Protein AF-A0A2S2N3R1-F1 (afdb_monomer_lite)

Radius of gyration: 20.18 Å; chains: 1; bounding box: 61×30×58 Å

Secondary structure (DSSP, 8-state):
----------------PPPP----STT-SS---HHHHHHHHHHTT--PPPHHHHHHHHHTT---SS-EE-TTSEEEEEESS--GGG-GGGTT--EEEEEEE--TT-

Organism: NCBI:txid1833763

Sequence (106 aa):
VQHGIEDGHAILRLRVKGVVFHYREGSTRYAYTFPEAQEACARIGASIATPEQLYAAYLGGYEQCDAGWIADQTVRYPIQTPREACYGDMNGVPGVRNYGVVDPGD

InterPro domains:
  IPR000538 Link domain [PF00193] (19-103)
  IPR000538 Link domain [PR01265] (29-41)
  IPR000538 Link domain [PR01265] (57-70)
  IPR000538 Link domain [PR01265] (75-86)
  IPR000538 Link domain [PS01241] (41-86)
  IPR000538 Link domain [PS50963] (19-106)
  IPR000538 Link domain [SM00445] (17-106)
  IPR016186 C-type lectin-like/link domain superfamily [G3DSA:3.10.100.10] (19-105)
  IPR016187 C-type lectin fold [SSF56436] (13-98)
  IPR050691 Hyaluronan-binding Proteoglycan [PTHR22804] (1-105)

pLDDT: mean 91.96, std 10.55, range [51.38, 9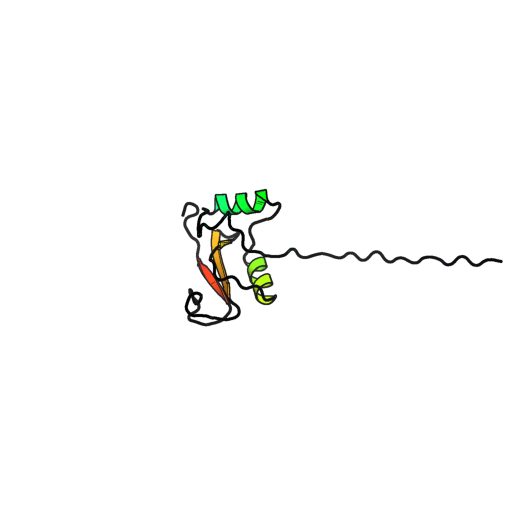8.56]

Structure (mmCIF, N/CA/C/O backbone):
data_AF-A0A2S2N3R1-F1
#
_entry.id   AF-A0A2S2N3R1-F1
#
loop_
_atom_site.group_PDB
_atom_site.id
_atom_site.type_symbol
_atom_site.label_atom_id
_atom_site.label_alt_id
_atom_site.label_comp_id
_atom_site.label_asym_id
_atom_site.label_entity_id
_atom_site.label_seq_id
_atom_site.pdbx_PDB_ins_code
_atom_site.Cartn_x
_atom_site.Cartn_y
_atom_site.Cartn_z
_atom_site.occupancy
_atom_site.B_iso_or_equiv
_atom_site.auth_seq_id
_atom_site.auth_comp_id
_atom_site.auth_asym_id
_atom_site.auth_atom_id
_atom_site.pdbx_PDB_model_num
ATOM 1 N N . VAL A 1 1 ? -51.557 -1.831 43.190 1.00 51.38 1 VAL A N 1
ATOM 2 C CA . VAL A 1 1 ? -50.138 -1.407 43.197 1.00 51.38 1 VAL A CA 1
ATOM 3 C C . VAL A 1 1 ? -49.503 -2.000 41.955 1.00 51.38 1 VAL A C 1
ATOM 5 O O . VAL A 1 1 ? -49.450 -3.217 41.869 1.00 51.38 1 VAL A O 1
ATOM 8 N N . GLN A 1 2 ? -49.148 -1.189 40.960 1.00 51.72 2 GLN A N 1
ATOM 9 C CA . GLN A 1 2 ? -48.535 -1.676 39.722 1.00 51.72 2 GLN A CA 1
ATOM 10 C C . GLN A 1 2 ? -47.070 -1.240 39.754 1.00 51.72 2 GLN A C 1
ATOM 12 O O . GLN A 1 2 ? -46.779 -0.050 39.702 1.00 51.72 2 GLN A O 1
ATOM 17 N N . HIS A 1 3 ? -46.170 -2.196 39.984 1.00 57.75 3 HIS A N 1
ATOM 18 C CA . HIS A 1 3 ? -44.728 -1.965 39.936 1.00 57.75 3 HIS A CA 1
ATOM 19 C C . HIS A 1 3 ? -44.335 -1.798 38.465 1.00 57.75 3 HIS A C 1
ATOM 21 O O . HIS A 1 3 ? -44.523 -2.719 37.671 1.00 57.75 3 HIS A O 1
ATOM 27 N N . GLY A 1 4 ? -43.877 -0.597 38.108 1.00 58.94 4 GLY A N 1
ATOM 28 C CA . GLY A 1 4 ? -43.356 -0.291 36.781 1.00 58.94 4 GLY A CA 1
ATOM 29 C C . GLY A 1 4 ? -42.065 -1.062 36.533 1.00 58.94 4 GLY A C 1
ATOM 30 O O . GLY A 1 4 ? -41.201 -1.123 37.403 1.00 58.94 4 GLY A O 1
ATOM 31 N N . ILE A 1 5 ? -41.965 -1.684 35.364 1.00 67.75 5 ILE A N 1
ATOM 32 C CA . ILE A 1 5 ? -40.738 -2.318 34.889 1.00 67.75 5 ILE A CA 1
ATOM 33 C C . ILE A 1 5 ? -39.817 -1.173 34.450 1.00 67.75 5 ILE A C 1
ATOM 35 O O . ILE A 1 5 ? -40.170 -0.417 33.549 1.00 67.75 5 ILE A O 1
ATOM 39 N N . GLU A 1 6 ? -38.687 -0.985 35.131 1.00 69.44 6 GLU A N 1
ATOM 40 C CA . GLU A 1 6 ? -37.655 -0.037 34.701 1.00 69.44 6 GLU A CA 1
ATOM 41 C C . GLU A 1 6 ? -36.869 -0.645 33.534 1.00 69.44 6 GLU A C 1
ATOM 43 O O . GLU A 1 6 ? -36.118 -1.608 33.704 1.00 69.44 6 GLU A O 1
ATOM 48 N N . ASP A 1 7 ? -37.036 -0.073 32.342 1.00 68.88 7 ASP A N 1
ATOM 49 C CA . ASP A 1 7 ? -36.266 -0.428 31.150 1.00 68.88 7 ASP A CA 1
ATOM 50 C C . ASP A 1 7 ? -34.816 0.072 31.287 1.00 68.88 7 ASP A C 1
ATOM 52 O O . ASP A 1 7 ? -34.446 1.174 30.867 1.00 68.88 7 ASP A O 1
ATOM 56 N N . GLY A 1 8 ? -33.969 -0.752 31.904 1.00 75.06 8 GLY A N 1
ATOM 57 C CA . GLY A 1 8 ? -32.531 -0.523 31.981 1.00 75.06 8 GLY A CA 1
ATOM 58 C C . GLY A 1 8 ? -31.871 -0.724 30.617 1.00 75.06 8 GLY A C 1
ATOM 59 O O . GLY A 1 8 ? -31.678 -1.855 30.177 1.00 75.06 8 GLY A O 1
ATOM 60 N N . HIS A 1 9 ? -31.477 0.362 29.953 1.00 75.88 9 HIS A N 1
ATOM 61 C CA . HIS A 1 9 ? -30.622 0.303 28.768 1.00 75.88 9 HIS A CA 1
ATOM 62 C C . HIS A 1 9 ? -29.198 0.741 29.121 1.00 75.88 9 HIS A C 1
ATOM 64 O O . HIS A 1 9 ? -28.979 1.760 29.774 1.00 75.88 9 HIS A O 1
ATOM 70 N N . ALA A 1 10 ? -28.209 -0.031 28.672 1.00 77.88 10 ALA A N 1
ATOM 71 C CA . ALA A 1 10 ? -26.801 0.322 28.791 1.00 77.88 10 ALA A CA 1
ATOM 72 C C . ALA A 1 10 ? -26.307 0.927 27.471 1.00 77.88 10 ALA A C 1
ATOM 74 O O . ALA A 1 10 ? -26.442 0.320 26.409 1.00 77.88 10 ALA A O 1
ATOM 75 N N . ILE A 1 11 ? -25.702 2.115 27.531 1.00 80.81 11 ILE A N 1
ATOM 76 C CA . ILE A 1 11 ? -25.049 2.731 26.371 1.00 80.81 11 ILE A CA 1
ATOM 77 C C . ILE A 1 11 ? -23.636 2.153 26.253 1.00 80.81 11 ILE A C 1
ATOM 79 O O . ILE A 1 11 ? -22.747 2.502 27.030 1.00 80.81 11 ILE A O 1
ATOM 83 N N . LEU A 1 12 ? -23.411 1.283 25.264 1.00 82.75 12 LEU A N 1
ATOM 84 C CA . LEU A 1 12 ? -22.076 0.782 24.944 1.00 82.75 12 LEU A CA 1
ATOM 85 C C . LEU A 1 12 ? -21.391 1.723 23.943 1.00 82.75 12 LEU A C 1
ATOM 87 O O . LEU A 1 12 ? -21.887 1.945 22.839 1.00 82.75 12 LEU A O 1
ATOM 91 N N . ARG A 1 13 ? -20.220 2.261 24.295 1.00 81.94 13 ARG A N 1
ATOM 92 C CA . ARG A 1 13 ? -19.383 3.002 23.339 1.00 81.94 13 ARG A CA 1
ATOM 93 C C . ARG A 1 13 ? -18.571 2.023 22.496 1.00 81.94 13 ARG A C 1
ATOM 95 O O . ARG A 1 13 ? -17.488 1.604 22.894 1.00 81.94 13 ARG A O 1
ATOM 102 N N . LEU A 1 14 ? -19.086 1.680 21.319 1.00 80.00 14 LEU A N 1
ATOM 103 C CA . LEU A 1 14 ? -18.336 0.941 20.306 1.00 80.00 14 LEU A CA 1
ATOM 104 C C . LEU A 1 14 ? -17.428 1.903 19.534 1.00 80.00 14 LEU A C 1
ATOM 106 O O . LEU A 1 14 ? -17.899 2.861 18.923 1.00 80.00 14 LEU A O 1
ATOM 110 N N . ARG A 1 15 ? -16.118 1.641 19.532 1.00 76.88 15 ARG A N 1
ATOM 111 C CA . ARG A 1 15 ? -15.175 2.307 18.627 1.00 76.88 15 ARG A CA 1
ATOM 112 C C . ARG A 1 15 ? -14.942 1.399 17.428 1.00 76.88 15 ARG A C 1
ATOM 114 O O . ARG A 1 15 ? -14.148 0.465 17.508 1.00 76.88 15 ARG A O 1
ATOM 121 N N . VAL A 1 16 ? -15.628 1.677 16.324 1.00 75.00 16 VAL A N 1
ATOM 122 C CA . VAL A 1 16 ? -15.373 0.984 15.058 1.00 75.00 16 VAL A CA 1
ATOM 123 C C . VAL A 1 16 ? -14.014 1.454 14.541 1.00 75.00 16 VAL A C 1
ATOM 125 O O . VAL A 1 16 ? -13.817 2.640 14.279 1.00 75.00 16 VAL A O 1
ATOM 128 N N . LYS A 1 17 ? -13.044 0.540 14.455 1.00 73.94 17 LYS A N 1
ATOM 129 C CA . LYS A 1 17 ? -11.807 0.791 13.709 1.00 73.94 17 LYS A CA 1
ATOM 130 C C . LYS A 1 17 ? -12.166 0.643 12.229 1.00 73.94 17 LYS A C 1
ATOM 132 O O . LYS A 1 17 ? -12.779 -0.356 11.869 1.00 73.94 17 LYS A O 1
ATOM 137 N N . GLY A 1 18 ? -11.878 1.660 11.415 1.00 86.19 18 GLY A N 1
ATOM 138 C CA . GLY A 1 18 ? -12.166 1.629 9.978 1.00 86.19 18 GLY A CA 1
ATOM 139 C C . GLY A 1 18 ? -11.489 0.451 9.268 1.00 86.19 18 GLY A C 1
ATOM 140 O O . GLY A 1 18 ? -10.662 -0.250 9.852 1.00 86.19 18 GLY A O 1
ATOM 141 N N . VAL A 1 19 ? -11.838 0.240 8.002 1.00 93.69 19 VAL A N 1
ATOM 142 C CA . VAL A 1 19 ? -11.247 -0.812 7.164 1.00 93.69 19 VAL A CA 1
ATOM 143 C C . VAL A 1 19 ? -10.183 -0.227 6.240 1.00 93.69 19 VAL A C 1
ATOM 145 O O . VAL A 1 19 ? -10.317 0.902 5.774 1.00 93.69 19 VAL A O 1
ATOM 148 N N . VAL A 1 20 ? -9.139 -1.005 5.959 1.00 97.25 20 VAL A N 1
ATOM 149 C CA . VAL A 1 20 ? -8.197 -0.716 4.871 1.00 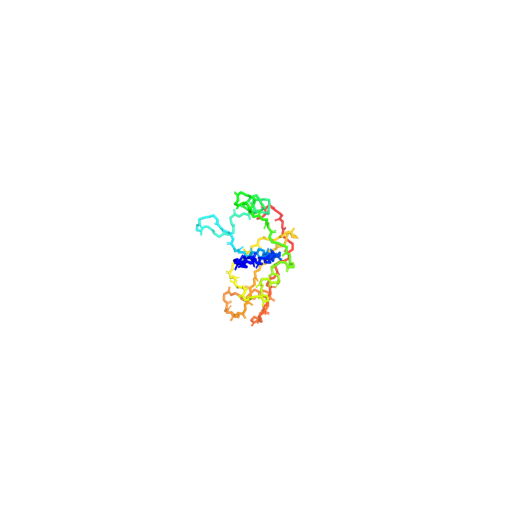97.25 20 VAL A CA 1
ATOM 150 C C . VAL A 1 20 ? -8.692 -1.438 3.627 1.00 97.25 20 VAL A C 1
ATOM 152 O O . VAL A 1 20 ? -9.067 -2.607 3.692 1.00 97.25 20 VAL A O 1
ATOM 155 N N . PHE A 1 21 ? -8.698 -0.741 2.500 1.00 96.62 21 PHE A N 1
ATOM 156 C CA . PHE A 1 21 ? -9.112 -1.278 1.212 1.00 96.62 21 PHE A CA 1
ATOM 157 C C . PHE A 1 21 ? -8.207 -0.736 0.110 1.00 96.62 21 PHE A C 1
ATOM 159 O O . PHE A 1 21 ? -7.556 0.296 0.267 1.00 96.62 21 PHE A O 1
ATOM 166 N N . HIS A 1 22 ? -8.166 -1.446 -1.010 1.00 96.31 22 HIS A N 1
ATOM 167 C CA . HIS A 1 22 ? -7.478 -0.998 -2.210 1.00 96.31 22 HIS A CA 1
ATOM 168 C C . HIS A 1 22 ? -8.418 -0.123 -3.037 1.00 96.31 22 HIS A C 1
ATOM 170 O O . HIS A 1 22 ? -9.568 -0.504 -3.260 1.00 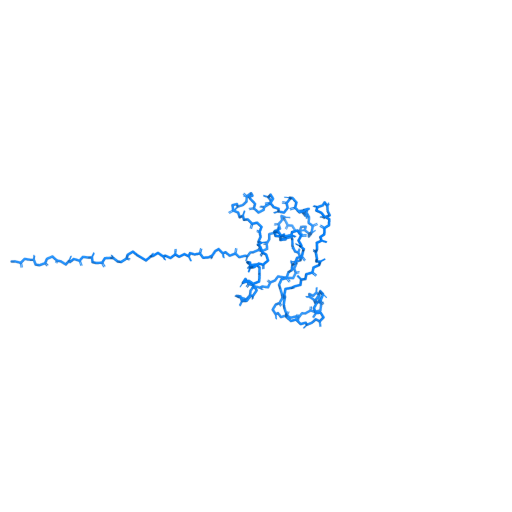96.31 22 HIS A O 1
ATOM 176 N N . TYR A 1 23 ? -7.934 1.022 -3.512 1.00 95.50 23 TYR A N 1
ATOM 177 C CA . TYR A 1 23 ? -8.713 1.931 -4.347 1.00 95.50 23 TYR A CA 1
ATOM 178 C C . TYR A 1 23 ? -8.103 2.055 -5.744 1.00 95.50 23 TYR A C 1
ATOM 180 O O . TYR A 1 23 ? -6.889 2.175 -5.891 1.00 95.50 23 TYR A O 1
ATOM 188 N N . ARG A 1 24 ? -8.956 2.012 -6.773 1.00 92.38 24 ARG A N 1
ATOM 189 C CA . ARG A 1 24 ? -8.599 2.198 -8.186 1.00 92.38 24 ARG A CA 1
ATOM 190 C C . ARG A 1 24 ? -9.737 2.918 -8.894 1.00 92.38 24 ARG A C 1
ATOM 192 O O . ARG A 1 24 ? -10.900 2.613 -8.639 1.00 92.38 24 ARG A O 1
ATOM 199 N N . GLU A 1 25 ? -9.406 3.804 -9.822 1.00 86.31 25 GLU A N 1
ATOM 200 C CA . GLU A 1 25 ? -10.388 4.411 -10.722 1.00 86.31 25 GLU A CA 1
ATOM 201 C C . GLU A 1 25 ? -10.439 3.633 -12.038 1.00 86.31 25 GLU A C 1
ATOM 203 O O . GLU A 1 25 ? -9.476 3.568 -12.802 1.00 86.31 25 GLU A O 1
ATOM 208 N N . GLY A 1 26 ? -11.575 2.972 -12.268 1.00 85.44 26 GLY A N 1
ATOM 209 C CA . GLY A 1 26 ? -11.782 2.115 -13.431 1.00 85.44 26 GLY A CA 1
ATOM 210 C C . GLY A 1 26 ? -10.860 0.888 -13.462 1.00 85.44 26 GLY A C 1
ATOM 211 O O . GLY A 1 26 ? -10.556 0.277 -12.438 1.00 85.44 26 GLY A O 1
ATOM 212 N N . SER A 1 27 ? -10.447 0.492 -14.670 1.00 84.06 27 SER A N 1
ATOM 213 C CA . SER A 1 27 ? -9.641 -0.713 -14.916 1.00 84.06 27 SER A CA 1
ATOM 214 C C . SER A 1 27 ? -8.135 -0.457 -15.028 1.00 84.06 27 SER A C 1
ATOM 216 O O . SER A 1 27 ? -7.363 -1.416 -15.091 1.00 84.06 27 SER A O 1
ATOM 218 N N . THR A 1 28 ? -7.689 0.801 -15.052 1.00 87.12 28 THR A N 1
ATOM 219 C CA . THR A 1 28 ? -6.270 1.156 -15.219 1.00 87.12 28 THR A CA 1
ATOM 220 C C . THR A 1 28 ? -5.478 0.789 -13.961 1.00 87.12 28 THR A C 1
ATOM 222 O O . THR A 1 28 ? -5.971 0.919 -12.836 1.00 87.12 28 THR A O 1
ATOM 225 N N . ARG A 1 29 ? -4.278 0.221 -14.132 1.00 89.69 29 ARG A N 1
ATOM 226 C CA . ARG A 1 29 ? -3.327 -0.052 -13.039 1.00 89.69 29 ARG A CA 1
ATOM 227 C C . ARG A 1 29 ? -2.348 1.108 -12.929 1.00 89.69 29 ARG A C 1
ATOM 229 O O . ARG A 1 29 ? -1.977 1.649 -13.962 1.00 89.69 29 ARG A O 1
ATOM 236 N N . TYR A 1 30 ? -1.930 1.423 -11.701 1.00 90.00 30 TYR A N 1
ATOM 237 C CA . TYR A 1 30 ? -0.854 2.385 -11.421 1.00 90.00 30 TYR A CA 1
ATOM 238 C C . TYR A 1 30 ? -1.087 3.750 -12.089 1.00 90.00 30 TYR A C 1
ATOM 240 O O . TYR A 1 30 ? -0.236 4.266 -12.796 1.00 90.00 30 TYR A O 1
ATOM 248 N N . ALA A 1 31 ? -2.302 4.277 -11.922 1.00 92.00 31 ALA A N 1
ATOM 249 C CA . ALA A 1 31 ? -2.781 5.473 -12.617 1.00 92.00 31 ALA A CA 1
ATOM 250 C C . ALA A 1 31 ? -2.682 6.762 -11.787 1.00 92.00 31 ALA A C 1
ATOM 252 O O . ALA A 1 31 ? -3.145 7.797 -12.248 1.00 92.00 31 ALA A O 1
ATOM 253 N N . TYR A 1 32 ? -2.175 6.676 -10.557 1.00 95.62 32 TYR A N 1
ATOM 254 C CA . TYR A 1 32 ? -2.110 7.799 -9.634 1.00 95.62 32 TYR A CA 1
ATOM 255 C C . TYR A 1 32 ? -0.675 8.050 -9.217 1.00 95.62 32 TYR A C 1
ATOM 257 O O . TYR A 1 32 ? -0.020 7.132 -8.721 1.00 95.62 32 TYR A O 1
ATOM 265 N N . THR A 1 33 ? -0.274 9.309 -9.315 1.00 97.44 33 THR A N 1
ATOM 266 C CA . THR A 1 33 ? 0.839 9.881 -8.556 1.00 97.44 33 THR A CA 1
ATOM 267 C C . THR A 1 33 ? 0.508 9.912 -7.058 1.00 97.44 33 THR A C 1
ATOM 269 O O . THR A 1 33 ? -0.643 9.703 -6.647 1.00 97.44 33 THR A O 1
ATOM 272 N N . PHE A 1 34 ? 1.491 10.193 -6.201 1.00 98.12 34 PHE A N 1
ATOM 273 C CA . PHE A 1 34 ? 1.256 10.236 -4.755 1.00 98.12 34 PHE A CA 1
ATOM 274 C C . PHE A 1 34 ? 0.194 11.281 -4.338 1.00 98.12 34 PHE A C 1
ATOM 276 O O . PHE A 1 34 ? -0.721 10.913 -3.590 1.00 98.12 34 PHE A O 1
ATOM 283 N N . PRO A 1 35 ? 0.223 12.541 -4.828 1.00 98.25 35 PRO A N 1
ATOM 284 C CA . PRO A 1 35 ? -0.824 13.519 -4.526 1.00 98.25 35 PRO A CA 1
ATOM 285 C C . PRO A 1 35 ? -2.205 13.090 -5.036 1.00 98.25 35 PRO A C 1
ATOM 287 O O . PRO A 1 35 ? -3.190 13.188 -4.303 1.00 98.25 35 PRO A O 1
ATOM 290 N N . GLU A 1 36 ? -2.289 12.539 -6.251 1.00 97.88 36 GLU A N 1
ATOM 291 C CA . GLU A 1 36 ? -3.560 12.063 -6.813 1.00 97.88 36 GLU A CA 1
ATOM 292 C C . GLU A 1 36 ? -4.143 10.904 -5.998 1.00 97.88 36 GLU A C 1
ATOM 294 O O . GLU A 1 36 ? -5.357 10.838 -5.804 1.00 97.88 36 GLU A O 1
ATOM 299 N N . ALA A 1 37 ? -3.301 10.014 -5.464 1.00 97.81 37 ALA A N 1
ATOM 300 C CA . ALA A 1 37 ? -3.743 8.936 -4.585 1.00 97.81 37 ALA A CA 1
ATOM 301 C C . ALA A 1 37 ? -4.328 9.475 -3.267 1.00 97.81 37 ALA A C 1
ATOM 303 O O . ALA A 1 37 ? -5.360 8.986 -2.797 1.00 97.81 37 ALA A O 1
ATOM 304 N N . GLN A 1 38 ? -3.714 10.511 -2.684 1.00 98.12 38 GLN A N 1
ATOM 305 C CA . GLN A 1 38 ? -4.245 11.179 -1.492 1.00 98.12 38 GLN A CA 1
ATOM 306 C C . GLN A 1 38 ? -5.599 11.842 -1.775 1.00 98.12 38 GLN A C 1
ATOM 308 O O . GLN A 1 38 ? -6.556 11.647 -1.019 1.00 98.12 38 GLN A O 1
ATOM 313 N N . GLU A 1 39 ? -5.701 12.580 -2.881 1.00 97.81 39 GLU A N 1
ATOM 314 C CA . GLU A 1 39 ? -6.943 13.219 -3.316 1.00 97.81 39 GLU A CA 1
ATOM 315 C C . GLU A 1 39 ? -8.035 12.191 -3.630 1.00 97.81 39 GLU A C 1
ATOM 317 O O . GLU A 1 39 ? -9.191 12.369 -3.246 1.00 97.81 39 GLU A O 1
ATOM 322 N N . ALA A 1 40 ? -7.685 11.081 -4.277 1.00 96.94 40 ALA A N 1
ATOM 323 C CA . ALA A 1 40 ? -8.598 9.988 -4.574 1.00 96.94 40 ALA A CA 1
ATOM 324 C C . ALA A 1 40 ? -9.213 9.385 -3.302 1.00 96.94 40 ALA A C 1
ATOM 326 O O . ALA A 1 40 ? -10.432 9.213 -3.243 1.00 96.94 40 ALA A O 1
ATOM 327 N N . CYS A 1 41 ? -8.410 9.139 -2.260 1.00 97.19 41 CYS A N 1
ATOM 328 C CA . CYS A 1 41 ? -8.928 8.717 -0.957 1.00 97.19 41 CYS A CA 1
ATOM 329 C C . CYS A 1 41 ? -9.845 9.783 -0.335 1.00 97.19 41 CYS A C 1
ATOM 331 O O . CYS A 1 41 ? -10.940 9.456 0.129 1.00 97.19 41 CYS A O 1
ATOM 333 N N . ALA A 1 42 ? -9.439 11.055 -0.359 1.00 97.94 42 ALA A N 1
ATOM 334 C CA . ALA A 1 42 ? -10.215 12.148 0.225 1.00 97.94 42 ALA A CA 1
ATOM 335 C C . ALA A 1 42 ? -11.583 12.335 -0.457 1.00 97.94 42 ALA A C 1
ATOM 337 O O . ALA A 1 42 ? -12.590 12.525 0.229 1.00 97.94 42 ALA A O 1
ATOM 338 N N . ARG A 1 43 ? -11.650 12.210 -1.792 1.00 97.12 43 ARG A N 1
ATOM 339 C CA . ARG A 1 43 ? -12.891 12.333 -2.585 1.00 97.12 43 ARG A CA 1
ATOM 340 C C . ARG A 1 43 ? -13.987 11.358 -2.149 1.00 97.12 43 ARG A C 1
ATOM 342 O O . ARG A 1 43 ? -15.164 11.688 -2.264 1.00 97.12 43 ARG A O 1
ATOM 349 N N . 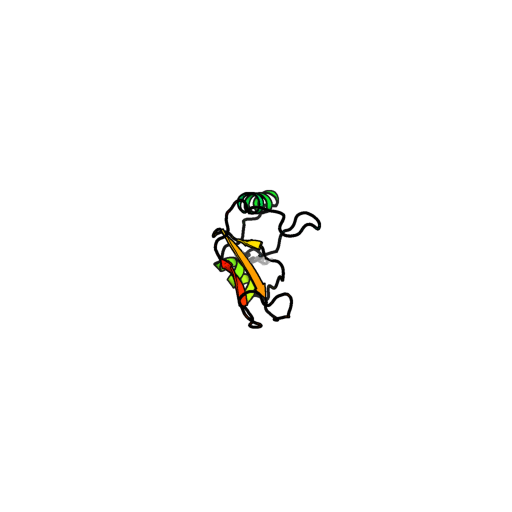ILE A 1 44 ? -13.618 10.185 -1.638 1.00 95.31 44 ILE A N 1
ATOM 350 C CA . ILE A 1 44 ? -14.566 9.157 -1.176 1.00 95.31 44 ILE A CA 1
ATOM 351 C C . ILE A 1 44 ? -14.778 9.164 0.346 1.00 95.31 44 ILE A C 1
ATOM 353 O O . ILE A 1 44 ? -15.366 8.232 0.892 1.00 95.31 44 ILE A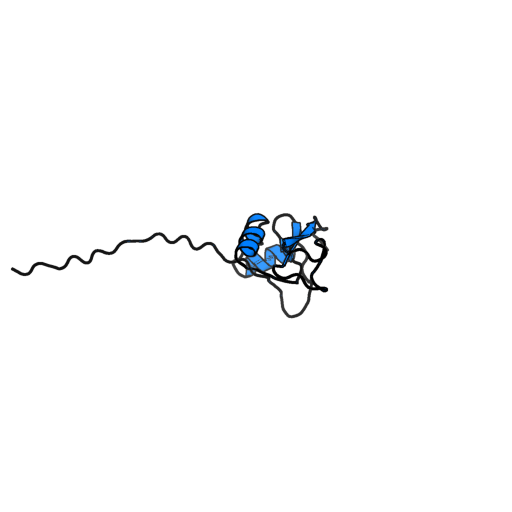 O 1
ATOM 357 N N . GLY A 1 45 ? -14.295 10.196 1.048 1.00 95.75 45 GLY A N 1
ATOM 358 C CA . GLY A 1 45 ? -14.401 10.302 2.505 1.00 95.75 45 GLY A CA 1
ATOM 359 C C . GLY A 1 45 ? -13.454 9.370 3.268 1.00 95.75 45 GLY A C 1
ATOM 360 O O . GLY A 1 45 ? -13.706 9.062 4.432 1.00 95.75 45 GLY A O 1
ATOM 361 N N . ALA A 1 46 ? -12.379 8.913 2.622 1.00 96.56 46 ALA A N 1
ATOM 362 C CA . ALA A 1 46 ? -11.327 8.109 3.227 1.00 96.56 46 ALA A CA 1
ATOM 363 C C . ALA A 1 46 ? -10.030 8.918 3.390 1.00 96.56 46 ALA A C 1
ATOM 365 O O . ALA A 1 46 ? -9.889 10.043 2.915 1.00 96.56 46 ALA A O 1
ATOM 366 N N . SER A 1 47 ? -9.052 8.317 4.057 1.00 96.94 47 SER A N 1
ATOM 367 C CA . SER A 1 47 ? -7.675 8.804 4.127 1.00 96.94 47 SER A CA 1
ATOM 368 C C . SER A 1 47 ? -6.740 7.725 3.598 1.00 96.94 47 SER A C 1
ATOM 370 O O . SER A 1 47 ? -7.000 6.539 3.813 1.00 96.94 47 SER A O 1
ATOM 372 N N . ILE A 1 48 ? -5.639 8.121 2.959 1.00 97.88 48 ILE A N 1
ATOM 373 C CA . ILE A 1 48 ? -4.592 7.175 2.566 1.00 97.88 48 ILE A CA 1
ATOM 374 C C . ILE A 1 48 ? -4.080 6.415 3.804 1.00 97.88 48 ILE A C 1
ATOM 376 O O . ILE A 1 48 ? -3.903 7.003 4.874 1.00 97.88 48 ILE A O 1
ATOM 380 N N . ALA A 1 49 ? -3.910 5.096 3.688 1.00 98.31 49 ALA A N 1
ATOM 381 C CA . ALA A 1 49 ? -3.576 4.253 4.835 1.00 98.31 49 ALA A CA 1
ATOM 382 C C . ALA A 1 49 ? -2.164 4.554 5.358 1.00 98.31 49 ALA A C 1
ATOM 384 O O . ALA A 1 49 ? -1.238 4.746 4.571 1.00 98.31 49 ALA A O 1
ATOM 385 N N . THR A 1 50 ? -1.974 4.549 6.678 1.00 98.25 50 THR A N 1
ATOM 386 C CA . THR A 1 50 ? -0.624 4.593 7.269 1.00 98.25 50 THR A CA 1
ATOM 387 C C . THR A 1 50 ? 0.045 3.212 7.224 1.00 98.25 50 THR A C 1
ATOM 389 O O . THR A 1 50 ? -0.657 2.195 7.124 1.00 98.25 50 THR A O 1
ATOM 392 N N . PRO A 1 51 ? 1.384 3.129 7.352 1.00 98.44 51 PRO A N 1
ATOM 393 C CA . PRO A 1 51 ? 2.090 1.856 7.509 1.00 98.44 51 PRO A CA 1
ATOM 394 C C . PRO A 1 51 ? 1.490 0.946 8.587 1.00 98.44 51 PRO A C 1
ATOM 396 O O . PRO A 1 51 ? 1.296 -0.249 8.364 1.00 98.44 51 PRO A O 1
ATOM 399 N N . GLU A 1 52 ? 1.144 1.513 9.743 1.00 97.94 52 GLU A N 1
ATOM 400 C CA . GLU A 1 52 ? 0.597 0.780 10.886 1.00 97.94 52 GLU A CA 1
ATOM 401 C C . GLU A 1 52 ? -0.806 0.254 10.586 1.00 97.94 52 GLU A C 1
ATOM 403 O O . GLU A 1 52 ? -1.142 -0.865 10.973 1.00 97.94 52 GLU A O 1
ATOM 408 N N . GLN A 1 53 ? -1.627 1.039 9.882 1.00 98.00 53 GLN A N 1
ATOM 409 C CA . GLN A 1 53 ? -2.964 0.618 9.469 1.00 98.00 53 GLN A CA 1
ATOM 410 C C . GLN A 1 53 ? -2.898 -0.516 8.445 1.00 98.00 53 GLN A C 1
ATOM 412 O O . GLN A 1 53 ? -3.611 -1.507 8.599 1.00 98.00 53 GLN A O 1
ATOM 417 N N . LEU A 1 54 ? -2.021 -0.408 7.440 1.00 98.56 54 LEU A N 1
ATOM 418 C CA . LEU A 1 54 ? -1.814 -1.472 6.457 1.00 98.56 54 LEU A CA 1
ATOM 419 C C . LEU A 1 54 ? -1.311 -2.756 7.127 1.00 98.56 54 LEU A C 1
ATOM 421 O O . LEU A 1 54 ? -1.815 -3.840 6.836 1.00 98.56 54 LEU A O 1
ATOM 425 N N . TYR A 1 55 ? -0.356 -2.642 8.052 1.00 98.12 55 TYR A N 1
ATOM 426 C CA . TYR A 1 55 ? 0.163 -3.793 8.786 1.00 98.12 55 TYR A CA 1
ATOM 427 C C . TYR A 1 55 ? -0.903 -4.433 9.682 1.00 98.12 55 TYR A C 1
ATOM 429 O O . TYR A 1 55 ? -1.053 -5.653 9.691 1.00 98.12 55 TYR A O 1
ATOM 437 N N . ALA A 1 56 ? -1.709 -3.631 10.381 1.00 97.50 56 ALA A N 1
ATOM 438 C CA . ALA A 1 56 ? -2.835 -4.139 11.159 1.00 97.50 56 ALA A CA 1
ATOM 439 C C . ALA A 1 56 ? -3.879 -4.843 10.276 1.00 97.50 56 ALA A C 1
ATOM 441 O O . ALA A 1 56 ? -4.401 -5.887 10.666 1.00 97.50 56 ALA A O 1
ATOM 442 N N . ALA A 1 57 ? -4.161 -4.313 9.081 1.00 97.88 57 ALA A N 1
ATOM 443 C CA . ALA A 1 57 ? -5.056 -4.952 8.121 1.00 97.88 57 ALA A CA 1
ATOM 444 C C . ALA A 1 57 ? -4.497 -6.294 7.632 1.00 97.88 57 ALA A C 1
ATOM 446 O O . ALA A 1 57 ? -5.231 -7.282 7.605 1.00 97.88 57 ALA A O 1
ATOM 447 N N . TYR A 1 58 ? -3.199 -6.353 7.316 1.00 98.38 58 TYR A N 1
ATOM 448 C CA . TYR A 1 58 ? -2.503 -7.597 6.984 1.00 98.38 58 TYR A CA 1
ATOM 449 C C . TYR A 1 58 ? -2.647 -8.634 8.105 1.00 98.38 58 TYR A C 1
ATOM 451 O O . TYR A 1 58 ? -3.121 -9.737 7.852 1.00 98.38 58 TYR A O 1
ATOM 459 N N . LEU A 1 59 ? -2.352 -8.272 9.360 1.00 97.81 59 LEU A N 1
ATOM 460 C CA . LEU A 1 59 ? -2.550 -9.168 10.511 1.00 97.81 59 LEU A CA 1
ATOM 461 C C . LEU A 1 59 ? -4.010 -9.634 10.658 1.00 97.81 59 LEU A C 1
ATOM 463 O O . LEU A 1 59 ? -4.261 -10.722 11.169 1.00 97.81 59 LEU A O 1
ATOM 467 N N . GLY A 1 60 ? -4.965 -8.827 10.192 1.00 96.06 60 GLY A N 1
ATOM 468 C CA . GLY A 1 60 ? -6.390 -9.147 10.143 1.00 96.06 60 GLY A CA 1
ATOM 469 C C . GLY A 1 60 ? -6.834 -10.008 8.954 1.00 96.06 60 GLY A C 1
ATOM 470 O O . GLY A 1 60 ? -8.032 -10.239 8.819 1.00 96.06 60 GLY A O 1
ATOM 471 N N . GLY A 1 61 ? -5.925 -10.472 8.090 1.00 97.44 61 GLY A N 1
ATOM 472 C CA . GLY A 1 61 ? -6.277 -11.301 6.929 1.00 97.44 61 GLY A CA 1
ATOM 473 C C . GLY A 1 61 ? -6.243 -10.578 5.583 1.00 97.44 61 GLY A C 1
ATOM 474 O O . GLY A 1 61 ? -6.430 -11.228 4.559 1.00 97.44 61 GLY A O 1
ATOM 475 N N . TYR A 1 62 ? -6.018 -9.261 5.557 1.00 97.88 62 TYR A N 1
ATOM 476 C CA . TYR A 1 62 ? -6.074 -8.497 4.314 1.00 97.88 62 TYR A CA 1
ATOM 477 C C . TYR A 1 62 ? -4.930 -8.869 3.367 1.00 97.88 62 TYR A C 1
ATOM 479 O O . TYR A 1 62 ? -3.758 -8.889 3.748 1.00 97.88 62 TYR A O 1
ATOM 487 N N . GLU A 1 63 ? -5.287 -9.120 2.112 1.00 97.69 63 GLU A N 1
ATOM 488 C CA . GLU A 1 63 ? -4.366 -9.432 1.033 1.00 97.69 63 GLU A CA 1
ATOM 489 C C . GLU A 1 63 ? -4.785 -8.678 -0.233 1.00 97.69 63 GLU A C 1
ATOM 491 O O . GLU A 1 63 ? -5.960 -8.656 -0.600 1.00 97.69 63 GLU A O 1
ATOM 496 N N . GLN A 1 64 ? -3.809 -8.094 -0.925 1.00 97.12 64 GLN A N 1
ATOM 497 C CA . GLN A 1 64 ? -3.986 -7.498 -2.242 1.00 97.12 64 GLN A CA 1
ATOM 498 C C . GLN A 1 64 ? -2.688 -7.656 -3.032 1.00 97.12 64 GLN A C 1
ATOM 500 O O . GLN A 1 64 ? -1.633 -7.285 -2.540 1.00 97.12 64 GLN A O 1
ATOM 505 N N . CYS A 1 65 ? -2.759 -8.177 -4.258 1.00 96.38 65 CYS A N 1
ATOM 506 C CA . CYS A 1 65 ? -1.607 -8.289 -5.159 1.00 96.38 65 CYS A CA 1
ATOM 507 C C . CYS A 1 65 ? -1.640 -7.187 -6.222 1.00 96.38 65 CYS A C 1
ATOM 509 O O . CYS A 1 65 ? -1.628 -7.435 -7.425 1.00 96.38 65 CYS A O 1
ATOM 511 N N . ASP A 1 66 ? -1.732 -5.960 -5.733 1.00 96.00 66 ASP A N 1
ATOM 512 C CA . ASP A 1 66 ? -1.632 -4.725 -6.492 1.00 96.00 66 ASP A CA 1
ATOM 513 C C . ASP A 1 66 ? -0.927 -3.723 -5.578 1.00 96.00 66 ASP A C 1
ATOM 515 O O . ASP A 1 66 ? -1.359 -3.502 -4.445 1.00 96.00 66 ASP A O 1
ATOM 519 N N . ALA A 1 67 ? 0.187 -3.173 -6.054 1.00 96.25 67 ALA A N 1
ATOM 520 C CA . ALA A 1 67 ? 0.953 -2.181 -5.317 1.00 96.25 67 ALA A CA 1
ATOM 521 C C . ALA A 1 67 ? 0.197 -0.844 -5.276 1.00 96.25 67 ALA A C 1
ATOM 523 O O . ALA A 1 67 ? -0.345 -0.409 -6.293 1.00 96.25 67 ALA A O 1
ATOM 524 N N . GLY A 1 68 ? 0.178 -0.194 -4.113 1.00 97.25 68 GLY A N 1
ATOM 525 C CA . GLY A 1 68 ? -0.475 1.100 -3.933 1.00 97.25 68 GLY A CA 1
ATOM 526 C C . GLY A 1 68 ? 0.315 2.034 -3.023 1.00 97.25 68 GLY A C 1
ATOM 527 O O . GLY A 1 68 ? 1.070 1.586 -2.157 1.00 97.25 68 GLY A O 1
ATOM 528 N N . TRP A 1 69 ? 0.122 3.336 -3.230 1.00 98.31 69 TRP A N 1
ATOM 529 C CA . TRP A 1 69 ? 0.656 4.393 -2.377 1.00 98.31 69 TRP A CA 1
ATOM 530 C C . TRP A 1 69 ? 0.102 4.309 -0.951 1.00 98.31 69 TRP A C 1
ATOM 532 O O . TRP A 1 69 ? -1.087 4.045 -0.750 1.00 98.31 69 TRP A O 1
ATOM 542 N N . ILE A 1 70 ? 0.948 4.600 0.038 1.00 98.50 70 ILE A N 1
ATOM 543 C CA . ILE A 1 70 ? 0.551 4.772 1.439 1.00 98.50 70 ILE A CA 1
ATOM 544 C C . ILE A 1 70 ? 1.120 6.069 2.039 1.00 98.50 70 ILE A C 1
ATOM 546 O O . ILE A 1 70 ? 1.954 6.732 1.431 1.00 98.50 70 ILE A O 1
ATOM 550 N N . ALA A 1 71 ? 0.656 6.452 3.231 1.00 98.31 71 ALA A N 1
ATOM 551 C CA . ALA A 1 71 ? 0.830 7.794 3.802 1.00 98.31 71 ALA A CA 1
ATOM 552 C C . ALA A 1 71 ? 2.283 8.285 3.968 1.00 98.31 71 ALA A C 1
ATOM 554 O O . ALA A 1 71 ? 2.493 9.490 4.073 1.00 98.31 71 ALA A O 1
ATOM 555 N N . ASP A 1 72 ? 3.269 7.387 4.004 1.00 98.19 72 ASP A N 1
ATOM 556 C CA . ASP A 1 72 ? 4.696 7.716 4.128 1.00 98.19 72 ASP A CA 1
ATOM 557 C C . ASP A 1 72 ? 5.422 7.814 2.771 1.00 98.19 72 ASP A C 1
ATOM 559 O O . ASP A 1 72 ? 6.644 7.686 2.719 1.00 98.19 72 ASP A O 1
ATOM 563 N N . GLN A 1 73 ? 4.673 8.033 1.681 1.00 98.25 73 GLN A N 1
ATOM 564 C CA . GLN A 1 73 ? 5.173 8.120 0.300 1.00 98.25 73 GLN A CA 1
ATOM 565 C C . GLN A 1 73 ? 5.877 6.838 -0.175 1.00 98.25 73 GLN A C 1
ATOM 567 O O . GLN A 1 73 ? 6.682 6.850 -1.105 1.00 98.25 73 GLN A O 1
ATOM 572 N N . THR A 1 74 ? 5.578 5.704 0.461 1.00 98.50 74 THR A N 1
ATOM 573 C CA . THR A 1 74 ? 6.035 4.404 -0.023 1.00 98.50 74 THR A CA 1
ATOM 574 C C . THR A 1 74 ? 4.945 3.669 -0.786 1.00 98.50 74 THR A C 1
ATOM 576 O O . THR A 1 74 ? 3.750 3.931 -0.619 1.00 98.50 74 THR A O 1
ATOM 579 N N . VAL A 1 75 ? 5.365 2.722 -1.623 1.00 98.06 75 VAL A N 1
ATOM 580 C CA . VAL A 1 75 ? 4.473 1.840 -2.381 1.00 98.06 75 VAL A CA 1
ATOM 581 C C . VAL A 1 75 ? 4.519 0.438 -1.778 1.00 98.06 75 VAL A C 1
ATOM 583 O O . VAL A 1 75 ? 5.588 -0.171 -1.677 1.00 98.06 75 VAL A O 1
ATOM 586 N N . ARG A 1 76 ? 3.360 -0.081 -1.350 1.00 98.50 76 ARG A N 1
ATOM 587 C CA . ARG A 1 76 ? 3.261 -1.354 -0.615 1.00 98.50 76 ARG A CA 1
ATOM 588 C C . ARG A 1 76 ? 2.056 -2.187 -1.018 1.00 98.50 76 ARG A C 1
ATOM 590 O O . ARG A 1 76 ? 1.071 -1.664 -1.534 1.00 98.50 76 ARG A O 1
ATOM 597 N N . TYR A 1 77 ? 2.118 -3.486 -0.726 1.00 98.25 77 TYR A N 1
ATOM 598 C CA . TYR A 1 77 ? 0.957 -4.377 -0.786 1.00 98.25 77 TYR A CA 1
ATOM 599 C C . TYR A 1 77 ? 1.108 -5.609 0.131 1.00 98.25 77 TYR A C 1
ATOM 601 O O . TYR A 1 77 ? 2.204 -6.162 0.246 1.00 98.25 77 TYR A O 1
ATOM 609 N N . PRO A 1 78 ? 0.041 -6.052 0.821 1.00 98.25 78 PRO A N 1
ATOM 610 C CA . PRO A 1 78 ? 0.091 -7.181 1.746 1.00 98.25 78 PRO A CA 1
ATOM 611 C C . PRO A 1 78 ? -0.223 -8.510 1.048 1.00 98.25 78 PRO A C 1
ATOM 613 O O . PRO A 1 78 ? -1.198 -8.598 0.306 1.00 98.25 78 PRO A O 1
ATOM 616 N N . ILE A 1 79 ? 0.551 -9.563 1.331 1.00 98.56 79 ILE A N 1
ATOM 617 C CA . ILE A 1 79 ? 0.297 -10.925 0.833 1.00 98.56 79 ILE A CA 1
ATOM 618 C C . ILE A 1 79 ? 0.356 -11.926 1.981 1.00 98.56 79 ILE A C 1
ATOM 620 O O . ILE A 1 79 ? 1.400 -12.095 2.614 1.00 98.56 79 ILE A O 1
ATOM 624 N N . GLN A 1 80 ? -0.759 -12.618 2.200 1.00 98.31 80 GLN A N 1
ATOM 625 C CA . GLN A 1 80 ? -0.892 -13.690 3.183 1.00 98.31 80 GLN A CA 1
ATOM 626 C C . GLN A 1 80 ? -0.456 -15.029 2.599 1.00 98.31 80 GLN A C 1
ATOM 628 O O . GLN A 1 80 ? 0.262 -15.785 3.247 1.00 98.31 80 GLN A O 1
ATOM 633 N N . THR A 1 81 ? -0.867 -15.307 1.358 1.00 97.94 81 THR A N 1
ATOM 634 C CA . THR A 1 81 ? -0.559 -16.547 0.640 1.00 97.94 81 THR A CA 1
ATOM 635 C C . THR A 1 81 ? 0.341 -16.246 -0.562 1.00 97.94 81 THR A C 1
ATOM 637 O O . THR A 1 81 ? -0.145 -15.813 -1.616 1.00 97.94 81 THR A O 1
ATOM 640 N N . PRO A 1 82 ? 1.665 -16.448 -0.436 1.00 97.25 82 PRO A N 1
ATOM 641 C CA . PRO A 1 82 ? 2.613 -16.149 -1.500 1.00 97.25 82 PRO A CA 1
ATOM 642 C C . PRO A 1 82 ? 2.331 -16.943 -2.778 1.00 97.25 82 PRO A C 1
ATOM 644 O O . PRO A 1 82 ? 2.129 -18.154 -2.746 1.00 97.25 82 PRO A O 1
ATOM 647 N N . ARG A 1 83 ? 2.378 -16.256 -3.922 1.00 97.19 83 ARG A N 1
ATOM 648 C CA . ARG A 1 83 ? 2.253 -16.829 -5.273 1.00 97.19 83 ARG A CA 1
ATOM 649 C C . ARG A 1 83 ? 3.159 -16.087 -6.250 1.00 97.19 83 ARG A C 1
ATOM 651 O O . ARG A 1 83 ? 3.437 -14.913 -6.023 1.00 97.19 83 ARG A O 1
ATOM 658 N N . GLU A 1 84 ? 3.570 -16.757 -7.323 1.00 95.25 84 GLU A N 1
ATOM 659 C CA . GLU A 1 84 ? 4.637 -16.327 -8.243 1.00 95.25 84 GLU A CA 1
ATOM 660 C C . GLU A 1 84 ? 4.533 -14.856 -8.688 1.00 95.25 84 GLU A C 1
ATOM 662 O O . GLU A 1 84 ? 5.473 -14.089 -8.508 1.00 95.25 84 GLU A O 1
ATOM 667 N N . ALA A 1 85 ? 3.358 -14.412 -9.143 1.00 95.00 85 ALA A N 1
ATOM 668 C CA . ALA A 1 85 ? 3.139 -13.033 -9.598 1.00 95.00 85 ALA A CA 1
ATOM 669 C C . ALA A 1 85 ? 3.119 -11.965 -8.476 1.00 95.00 85 ALA A C 1
ATOM 671 O O . ALA A 1 85 ? 2.996 -10.779 -8.764 1.00 95.00 85 ALA A O 1
ATOM 672 N N . CYS A 1 86 ? 3.204 -12.371 -7.207 1.00 96.94 86 CYS A N 1
ATOM 673 C CA . CYS A 1 86 ? 2.984 -11.533 -6.020 1.00 96.94 86 CYS A CA 1
ATOM 674 C C . CYS A 1 86 ? 4.120 -11.639 -4.992 1.00 96.94 86 CYS A C 1
ATOM 676 O O . CYS A 1 86 ? 3.971 -11.235 -3.834 1.00 96.94 86 CYS A O 1
ATOM 678 N N . TYR A 1 87 ? 5.247 -12.250 -5.362 1.00 96.44 87 TYR A N 1
ATOM 679 C CA . TYR A 1 87 ? 6.371 -12.410 -4.444 1.00 96.44 87 TYR A CA 1
ATOM 680 C C . TYR A 1 87 ? 6.996 -11.073 -4.051 1.00 96.44 87 TYR A C 1
ATOM 682 O O . TYR A 1 87 ? 7.296 -10.899 -2.869 1.00 96.44 87 TYR A O 1
ATOM 690 N N . GLY A 1 88 ? 7.112 -10.140 -5.000 1.00 95.06 88 GLY A N 1
ATOM 691 C CA . GLY A 1 88 ? 7.733 -8.838 -4.770 1.00 95.06 88 GLY A CA 1
ATOM 692 C C . GLY A 1 88 ? 9.133 -8.977 -4.176 1.00 95.06 88 GLY A C 1
ATOM 693 O O . GLY A 1 88 ? 9.906 -9.840 -4.580 1.00 95.06 88 GLY A O 1
ATOM 694 N N . ASP A 1 89 ? 9.422 -8.161 -3.173 1.00 95.88 89 ASP A N 1
ATOM 695 C CA . ASP A 1 89 ? 10.672 -8.127 -2.407 1.00 95.88 89 ASP A CA 1
ATOM 696 C C . ASP A 1 89 ? 10.813 -9.262 -1.374 1.00 95.88 89 ASP A C 1
ATOM 698 O O . ASP A 1 89 ? 11.857 -9.396 -0.741 1.00 95.88 89 ASP A O 1
ATOM 702 N N . MET A 1 90 ? 9.791 -10.108 -1.199 1.00 95.38 90 MET A N 1
ATOM 703 C CA . MET A 1 90 ? 9.752 -11.116 -0.131 1.00 95.38 90 MET A CA 1
ATOM 704 C C . MET A 1 90 ? 10.002 -12.559 -0.596 1.00 95.38 90 MET A C 1
ATOM 706 O O . MET A 1 90 ? 9.821 -13.476 0.199 1.00 95.38 90 MET A O 1
ATOM 710 N N . ASN A 1 91 ? 10.416 -12.798 -1.850 1.00 92.25 91 ASN A N 1
ATOM 711 C CA . ASN A 1 91 ? 10.879 -14.109 -2.358 1.00 92.25 91 ASN A CA 1
ATOM 712 C C . ASN A 1 91 ? 10.008 -15.323 -1.949 1.00 92.25 91 ASN A C 1
ATOM 714 O O . ASN A 1 91 ? 10.523 -16.380 -1.591 1.00 92.25 91 ASN A O 1
ATOM 718 N N . GLY A 1 92 ? 8.680 -15.178 -1.966 1.00 95.12 92 GLY A N 1
ATOM 719 C CA . GLY A 1 92 ? 7.763 -16.266 -1.601 1.00 95.12 92 GLY A CA 1
ATOM 720 C C . GLY A 1 92 ? 7.410 -16.382 -0.118 1.00 95.12 92 GLY A C 1
ATOM 721 O O . GLY A 1 92 ? 6.748 -17.343 0.261 1.00 95.12 92 GLY A O 1
ATOM 722 N N . VAL A 1 93 ? 7.778 -15.406 0.713 1.00 97.88 93 VAL A N 1
ATOM 723 C CA . VAL A 1 93 ? 7.424 -15.345 2.141 1.00 97.88 93 VAL A CA 1
ATOM 724 C C . VAL A 1 93 ? 6.185 -14.450 2.361 1.00 97.88 93 VAL A 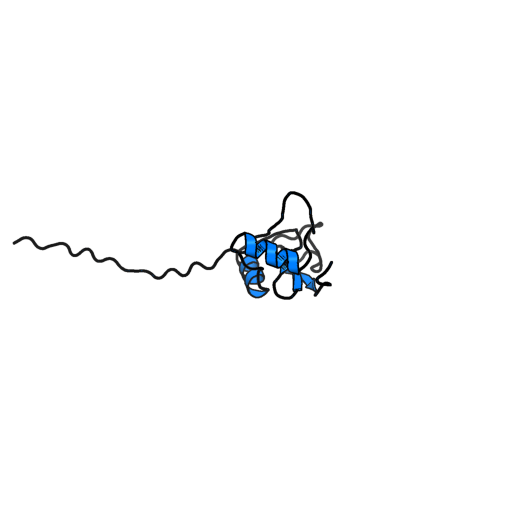C 1
ATOM 726 O O . VAL A 1 93 ? 6.032 -13.442 1.658 1.00 97.88 93 VAL A O 1
ATOM 729 N N . PRO A 1 94 ? 5.259 -14.783 3.287 1.00 98.31 94 PRO A N 1
ATOM 730 C CA . PRO A 1 94 ? 4.156 -13.894 3.670 1.00 98.31 94 PRO A CA 1
ATOM 731 C C . PRO A 1 94 ? 4.644 -12.561 4.252 1.00 98.31 94 PRO A C 1
ATOM 733 O O . PRO A 1 94 ? 5.688 -12.508 4.899 1.00 98.31 94 PRO A O 1
ATOM 736 N N . GLY A 1 95 ? 3.886 -11.485 4.038 1.00 98.25 95 GLY A N 1
ATOM 737 C CA . GLY A 1 95 ? 4.201 -10.165 4.590 1.00 98.25 95 GLY A CA 1
ATOM 738 C C . GLY A 1 95 ? 3.749 -8.990 3.726 1.00 98.25 95 GLY A C 1
ATOM 739 O O . GLY A 1 95 ? 3.137 -9.157 2.667 1.00 98.25 95 GLY A O 1
ATOM 740 N N . VAL A 1 96 ? 4.075 -7.781 4.181 1.00 98.56 96 VAL A N 1
ATOM 741 C CA . VAL A 1 96 ? 3.818 -6.532 3.454 1.00 98.56 96 VAL A CA 1
ATOM 742 C C . VAL A 1 96 ? 5.013 -6.208 2.569 1.00 98.56 96 VAL A C 1
ATOM 744 O O . VAL A 1 96 ? 6.068 -5.843 3.081 1.00 98.56 96 VAL A O 1
ATOM 747 N N . ARG A 1 97 ? 4.829 -6.323 1.254 1.00 98.44 97 ARG A N 1
ATOM 748 C CA . ARG A 1 97 ? 5.843 -5.968 0.260 1.00 98.44 97 ARG A CA 1
ATOM 749 C C . ARG A 1 97 ? 6.072 -4.470 0.275 1.00 98.44 97 ARG A C 1
ATOM 751 O O . ARG A 1 97 ? 5.109 -3.716 0.452 1.00 98.44 97 ARG A O 1
ATOM 758 N N . ASN A 1 98 ? 7.314 -4.044 0.087 1.00 97.81 98 ASN A N 1
ATOM 759 C CA . ASN A 1 98 ? 7.682 -2.637 0.161 1.00 97.81 98 ASN A CA 1
ATOM 760 C C . ASN A 1 98 ? 8.677 -2.260 -0.938 1.00 97.81 98 ASN A C 1
ATOM 762 O O . ASN A 1 98 ? 9.810 -2.730 -0.953 1.00 97.81 98 ASN A O 1
ATOM 766 N N . TYR A 1 99 ? 8.265 -1.365 -1.835 1.00 95.88 99 TYR A N 1
ATOM 767 C CA . TYR A 1 99 ? 9.131 -0.832 -2.891 1.00 95.88 99 TYR A CA 1
ATOM 768 C C . TYR A 1 99 ? 9.877 0.444 -2.476 1.00 95.88 99 TYR A C 1
ATOM 770 O O . TYR A 1 99 ? 10.616 1.013 -3.273 1.00 95.88 99 TYR A O 1
ATOM 778 N N . GLY A 1 100 ? 9.748 0.858 -1.214 1.00 96.94 100 GLY A N 1
ATOM 779 C CA . GLY A 1 100 ? 10.419 2.031 -0.670 1.00 96.94 100 GLY A CA 1
ATOM 780 C C . GLY A 1 100 ? 9.729 3.333 -1.057 1.00 96.94 100 GLY A C 1
ATOM 781 O O . GLY A 1 100 ? 8.592 3.333 -1.530 1.00 96.94 100 GLY A O 1
ATOM 782 N N . VAL A 1 101 ? 10.416 4.442 -0.782 1.00 97.56 101 VAL A N 1
ATOM 783 C CA . VAL A 1 101 ? 9.974 5.784 -1.171 1.00 97.56 101 VAL A CA 1
ATOM 784 C C . VAL A 1 101 ? 10.182 5.936 -2.674 1.00 97.56 101 VAL A C 1
ATOM 786 O O . VAL A 1 101 ? 11.283 5.687 -3.165 1.00 97.56 101 VAL A O 1
ATOM 789 N N . VAL A 1 102 ? 9.132 6.342 -3.380 1.00 96.31 102 VAL A N 1
ATOM 790 C CA . VAL A 1 102 ? 9.129 6.563 -4.835 1.00 96.31 102 VAL A CA 1
ATOM 791 C C . VAL A 1 102 ? 8.950 8.063 -5.104 1.00 96.31 102 VAL A C 1
ATOM 793 O O . VAL A 1 102 ? 8.466 8.787 -4.225 1.00 96.31 102 VAL A O 1
ATOM 796 N N . ASP A 1 103 ? 9.390 8.554 -6.268 1.00 96.12 103 ASP A N 1
ATOM 797 C CA . ASP A 1 103 ? 9.157 9.949 -6.659 1.00 96.12 103 ASP A CA 1
ATOM 798 C C . ASP A 1 103 ? 7.649 10.240 -6.612 1.00 96.12 103 ASP A C 1
ATOM 800 O O . ASP A 1 103 ? 6.855 9.448 -7.117 1.00 96.12 103 ASP A O 1
ATOM 804 N N . PRO A 1 104 ? 7.208 11.328 -5.962 1.00 92.88 104 PRO A N 1
ATOM 805 C CA . PRO A 1 104 ? 5.785 11.569 -5.778 1.00 92.88 104 PRO A CA 1
ATOM 806 C C . PRO A 1 104 ? 5.042 11.861 -7.090 1.00 92.88 104 PRO A C 1
ATOM 808 O O . PRO A 1 104 ? 3.814 11.846 -7.065 1.00 92.88 104 PRO A O 1
ATOM 811 N N . GLY A 1 105 ? 5.748 12.161 -8.187 1.00 92.00 105 GLY A N 1
ATOM 812 C CA . GLY A 1 105 ? 5.187 12.392 -9.518 1.00 92.00 105 GLY A CA 1
ATOM 813 C C . GLY A 1 105 ? 5.197 11.180 -10.458 1.00 92.00 105 GLY A C 1
ATOM 814 O O . GLY A 1 105 ? 4.723 11.334 -11.585 1.00 92.00 105 GLY A O 1
ATOM 815 N N . ASP A 1 106 ? 5.727 10.030 -10.022 1.00 78.69 106 ASP A N 1
ATOM 816 C CA . ASP A 1 106 ? 5.715 8.761 -10.775 1.00 78.69 106 ASP A CA 1
ATOM 817 C C . ASP A 1 106 ? 4.368 8.017 -10.692 1.00 78.69 106 ASP A C 1
ATOM 819 O O . ASP A 1 106 ? 3.650 8.151 -9.668 1.00 78.69 106 ASP A O 1
#

Foldseek 3Di:
DDDDDDPDDDDDDDDDDDADDDDDDPDDAPPAFQVRLQVRQVVVVHGFAAPVRQQVNLVVVDFDQGWDAHDVQWIKTFDPAFDDSRCAPPNRDGGIHTPDHDDRGD